Protein AF-A0A6P1W6M2-F1 (afdb_monomer)

Radius of gyration: 17.99 Å; Cα contacts (8 Å, |Δi|>4): 68; chains: 1; bounding box: 33×53×44 Å

pLDDT: mean 83.67, std 13.54, range [36.94, 96.25]

InterPro domains:
  IPR011010 DNA breaking-rejoining enzyme, catalytic core [SSF56349] (13-111)
  IPR013762 Integrase-like, catalytic domain superfamily [G3DSA:1.10.443.10] (6-114)

Organism: NCBI:txid2666025

Structure (mmCIF, N/CA/C/O backbone):
data_AF-A0A6P1W6M2-F1
#
_entry.id   AF-A0A6P1W6M2-F1
#
loop_
_atom_site.group_PDB
_atom_site.id
_atom_site.type_symbol
_atom_site.label_atom_id
_atom_site.label_alt_id
_atom_site.label_comp_id
_atom_site.label_asym_id
_atom_site.label_entity_id
_atom_site.label_seq_id
_atom_site.pdbx_PDB_ins_code
_atom_site.Cartn_x
_atom_site.Cartn_y
_atom_site.Cartn_z
_atom_site.occupancy
_atom_site.B_iso_or_equiv
_atom_site.auth_seq_id
_atom_site.auth_comp_id
_atom_site.auth_asym_id
_atom_site.auth_atom_id
_atom_site.pdbx_PDB_model_num
ATOM 1 N N . MET A 1 1 ? -15.310 -38.891 18.703 1.00 36.94 1 MET A N 1
ATOM 2 C CA . MET A 1 1 ? -15.261 -38.494 17.278 1.00 36.94 1 MET A CA 1
ATOM 3 C C . MET A 1 1 ? -14.622 -37.109 17.212 1.00 36.94 1 MET A C 1
ATOM 5 O O . MET A 1 1 ? -15.254 -36.149 17.627 1.00 36.94 1 MET A O 1
ATOM 9 N N . ARG A 1 2 ? -13.339 -36.996 16.839 1.00 40.66 2 ARG A N 1
ATOM 10 C CA . ARG A 1 2 ? -12.698 -35.682 16.646 1.00 40.66 2 ARG A CA 1
ATOM 11 C C . ARG A 1 2 ? -13.203 -35.124 15.315 1.00 40.66 2 ARG A C 1
ATOM 13 O O . ARG A 1 2 ? -12.923 -35.709 14.274 1.00 40.66 2 ARG A O 1
ATOM 20 N N . SER A 1 3 ? -13.992 -34.053 15.362 1.00 44.72 3 SER A N 1
ATOM 21 C CA . SER A 1 3 ? -14.366 -33.292 14.169 1.00 44.72 3 SER A CA 1
ATOM 22 C C . SER A 1 3 ? -13.103 -32.615 13.646 1.00 44.72 3 SER A C 1
ATOM 24 O O . SER A 1 3 ? -12.631 -31.639 14.225 1.00 44.72 3 SER A O 1
ATOM 26 N N . TYR A 1 4 ? -12.497 -33.181 12.604 1.00 49.75 4 TYR A N 1
ATOM 27 C CA . TYR A 1 4 ? -11.482 -32.471 11.839 1.00 49.75 4 TYR A CA 1
ATOM 28 C C . TYR A 1 4 ? -12.210 -31.343 11.108 1.00 49.75 4 TYR A C 1
ATOM 30 O O . TYR A 1 4 ? -12.967 -31.593 10.169 1.00 49.75 4 TYR A O 1
ATOM 38 N N . GLY A 1 5 ? -12.039 -30.110 11.591 1.00 55.44 5 GLY A N 1
ATOM 39 C CA . GLY A 1 5 ? -12.532 -28.922 10.903 1.00 55.44 5 GLY A CA 1
ATOM 40 C C . GLY A 1 5 ? -12.081 -28.957 9.443 1.00 55.44 5 GLY A C 1
ATOM 41 O O . GLY A 1 5 ? -10.937 -29.314 9.154 1.00 55.44 5 GLY A O 1
ATOM 42 N N . LYS A 1 6 ? -12.998 -28.646 8.519 1.00 48.44 6 LYS A N 1
ATOM 43 C CA . LYS A 1 6 ? -12.694 -28.566 7.084 1.00 48.44 6 LYS A CA 1
ATOM 44 C C . LYS A 1 6 ? -11.423 -27.726 6.884 1.00 48.44 6 LYS A C 1
ATOM 46 O O . LYS A 1 6 ? -11.316 -26.678 7.522 1.00 48.44 6 LYS A O 1
ATOM 51 N N . PRO A 1 7 ? -10.486 -28.129 6.007 1.00 52.25 7 PRO A N 1
ATOM 52 C CA . PRO A 1 7 ? -9.337 -27.293 5.697 1.00 52.25 7 PRO A CA 1
ATOM 53 C C . PRO A 1 7 ? -9.846 -25.984 5.090 1.00 52.25 7 PRO A C 1
ATOM 55 O O . PRO A 1 7 ? -10.351 -25.958 3.967 1.00 52.25 7 PRO A O 1
ATOM 58 N N . VAL A 1 8 ? -9.755 -24.899 5.856 1.00 62.69 8 VAL A N 1
ATOM 59 C CA . VAL A 1 8 ? -10.062 -23.557 5.369 1.00 62.69 8 VAL A CA 1
ATOM 60 C C . VAL A 1 8 ? -8.920 -23.188 4.432 1.00 62.69 8 VAL A C 1
ATOM 62 O O . VAL A 1 8 ? -7.799 -22.941 4.876 1.00 62.69 8 VAL A O 1
ATOM 65 N N . ARG A 1 9 ? -9.167 -23.215 3.117 1.00 64.50 9 ARG A N 1
ATOM 66 C CA . ARG A 1 9 ? -8.220 -22.640 2.159 1.00 64.50 9 ARG A CA 1
ATOM 67 C C . ARG A 1 9 ? -8.162 -21.142 2.436 1.00 64.50 9 ARG A C 1
ATOM 69 O O . ARG A 1 9 ? -9.134 -20.439 2.196 1.00 64.50 9 ARG A O 1
ATOM 76 N N . GLN A 1 10 ? -7.035 -20.686 2.968 1.00 78.19 10 GLN A N 1
ATOM 77 C CA . GLN A 1 10 ? -6.775 -19.274 3.213 1.00 78.19 10 GLN A CA 1
ATOM 78 C C . GLN A 1 10 ? -5.830 -18.748 2.142 1.00 78.19 10 GLN A C 1
ATOM 80 O O . GLN A 1 10 ? -4.739 -19.289 1.942 1.00 78.19 10 GLN A O 1
ATOM 85 N N . TRP A 1 11 ? -6.247 -17.686 1.463 1.00 87.56 11 TRP A N 1
ATOM 86 C CA . TRP A 1 11 ? -5.388 -16.962 0.539 1.00 87.56 11 TRP A CA 1
ATOM 87 C C . TRP A 1 11 ? -4.362 -16.150 1.323 1.00 87.56 11 TRP A C 1
ATOM 89 O O . TRP A 1 11 ? -4.647 -15.648 2.411 1.00 87.56 11 TRP A O 1
ATOM 99 N N . ARG A 1 12 ? -3.144 -16.039 0.791 1.00 89.19 12 ARG A N 1
ATOM 100 C CA . ARG A 1 12 ? -2.047 -15.330 1.454 1.00 89.19 12 ARG A CA 1
ATOM 101 C C . ARG A 1 12 ? -1.327 -14.409 0.488 1.00 89.19 12 ARG A C 1
ATOM 103 O O . ARG A 1 12 ? -1.036 -14.796 -0.639 1.00 89.19 12 ARG A O 1
ATOM 110 N N . PHE A 1 13 ? -0.990 -13.216 0.964 1.00 87.69 13 PHE A N 1
ATOM 111 C CA . PHE A 1 13 ? -0.088 -12.303 0.276 1.00 87.69 13 PHE A CA 1
ATOM 112 C C . PHE A 1 13 ? 1.335 -12.547 0.773 1.00 87.69 13 PHE A C 1
ATOM 114 O O . PHE A 1 13 ? 1.614 -12.341 1.956 1.00 87.69 13 PHE A O 1
ATOM 121 N N . ALA A 1 14 ? 2.214 -13.020 -0.111 1.00 88.88 14 ALA A N 1
ATOM 122 C CA . ALA A 1 14 ? 3.615 -13.294 0.191 1.00 88.88 14 ALA A CA 1
ATOM 123 C C . ALA A 1 14 ? 4.511 -12.162 -0.324 1.00 88.88 14 ALA A C 1
ATOM 125 O O . ALA A 1 14 ? 4.328 -11.684 -1.440 1.00 88.88 14 ALA A O 1
ATOM 126 N N . PHE A 1 15 ? 5.482 -11.736 0.481 1.00 86.12 15 PHE A N 1
ATOM 127 C CA . PHE A 1 15 ? 6.420 -10.679 0.111 1.00 86.12 15 PHE A CA 1
ATOM 128 C C . PHE A 1 15 ? 7.781 -10.864 0.785 1.00 86.12 15 PHE A C 1
ATOM 130 O O . PHE A 1 15 ? 7.886 -11.442 1.869 1.00 86.12 15 PHE A O 1
ATOM 137 N N . ILE A 1 16 ? 8.826 -10.336 0.152 1.00 81.31 16 ILE A N 1
ATOM 138 C CA . ILE A 1 16 ? 10.184 -10.290 0.700 1.00 81.31 16 ILE A CA 1
ATOM 139 C C . ILE A 1 16 ? 10.443 -8.861 1.178 1.00 81.31 16 ILE A C 1
ATOM 141 O O . ILE A 1 16 ? 10.137 -7.898 0.481 1.00 81.31 16 ILE A O 1
ATOM 145 N N . SER A 1 17 ? 10.957 -8.719 2.400 1.00 74.50 17 SER A N 1
ATOM 146 C CA . SER A 1 17 ? 11.380 -7.426 2.943 1.00 74.50 17 SER A CA 1
ATOM 147 C C . SER A 1 17 ? 12.892 -7.306 2.821 1.00 74.50 17 SER A C 1
ATOM 149 O O . SER A 1 17 ? 13.621 -8.088 3.434 1.00 74.50 17 SER A O 1
ATOM 151 N N . ASP A 1 18 ? 13.307 -6.284 2.081 1.00 64.94 18 ASP A N 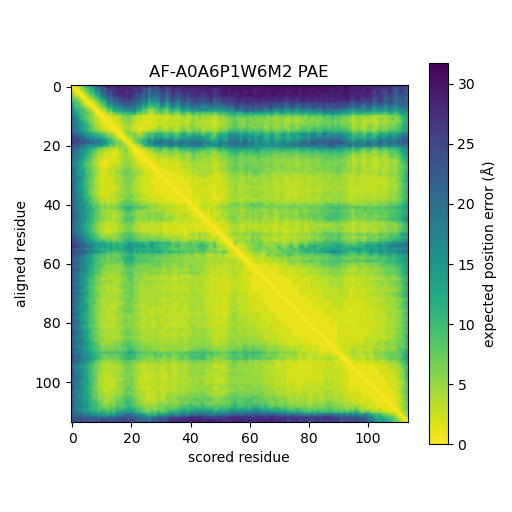1
ATOM 152 C CA . ASP A 1 18 ? 14.616 -5.620 2.054 1.00 64.94 18 ASP A CA 1
ATOM 153 C C . ASP A 1 18 ? 15.547 -5.874 3.256 1.00 64.94 18 ASP A C 1
ATOM 155 O O . ASP A 1 18 ? 16.716 -6.195 3.082 1.00 64.94 18 ASP A O 1
ATOM 159 N N . LYS A 1 19 ? 15.059 -5.754 4.497 1.00 60.06 19 LYS A N 1
ATOM 160 C CA . LYS A 1 19 ? 15.940 -5.769 5.678 1.00 60.06 19 LYS A CA 1
ATOM 161 C C . LYS A 1 19 ? 16.309 -7.143 6.237 1.00 60.06 19 LYS A C 1
ATOM 163 O O . LYS A 1 19 ? 17.153 -7.190 7.130 1.00 60.06 19 LYS A O 1
ATOM 168 N N . LYS A 1 20 ? 15.663 -8.245 5.829 1.00 62.84 20 LYS A N 1
ATOM 169 C CA . LYS A 1 20 ? 15.921 -9.570 6.445 1.00 62.84 20 LYS A CA 1
ATOM 170 C C . LYS A 1 20 ? 15.861 -10.770 5.503 1.00 62.84 20 LYS A C 1
ATOM 172 O O . LYS A 1 20 ? 16.032 -11.874 6.008 1.00 62.84 20 LYS A O 1
ATOM 177 N N . ASP A 1 21 ? 15.560 -10.583 4.218 1.00 66.56 21 ASP A N 1
ATOM 178 C CA . ASP A 1 21 ? 15.444 -11.632 3.181 1.00 66.56 21 ASP A CA 1
ATOM 179 C C . ASP A 1 21 ? 14.556 -12.844 3.544 1.00 66.56 21 ASP A C 1
ATOM 181 O O . ASP A 1 21 ? 14.487 -13.855 2.850 1.00 66.56 21 ASP A O 1
ATOM 185 N N . LYS A 1 22 ? 13.826 -12.750 4.658 1.00 78.44 22 LYS A N 1
ATOM 186 C CA . LYS A 1 22 ? 12.897 -13.770 5.116 1.00 78.44 22 LYS A CA 1
ATOM 187 C C . LYS A 1 22 ? 11.563 -13.517 4.427 1.00 78.44 22 LYS A C 1
ATOM 189 O O . LYS A 1 22 ? 11.010 -12.423 4.612 1.00 78.44 22 LYS A O 1
ATOM 194 N N . PRO A 1 23 ? 11.022 -14.498 3.686 1.00 83.75 23 PRO A N 1
ATOM 195 C CA . PRO A 1 23 ? 9.698 -14.376 3.109 1.00 83.75 23 PRO A CA 1
ATOM 196 C C . PRO A 1 23 ? 8.684 -14.200 4.237 1.00 83.75 23 PRO A C 1
ATOM 198 O O . PRO A 1 23 ? 8.672 -14.935 5.227 1.00 83.75 23 PRO A O 1
ATOM 201 N N . LYS A 1 24 ? 7.842 -13.186 4.095 1.00 85.81 24 LYS A N 1
ATOM 202 C CA . LYS A 1 24 ? 6.714 -12.912 4.978 1.00 85.81 24 LYS A CA 1
ATOM 203 C C . LYS A 1 24 ? 5.441 -13.254 4.230 1.00 85.81 24 LYS A C 1
ATOM 205 O O . LYS A 1 24 ? 5.374 -13.125 3.010 1.00 85.81 24 LYS A O 1
ATOM 210 N N . SER A 1 25 ? 4.422 -13.683 4.962 1.00 87.06 25 SER A N 1
ATOM 211 C CA . SER A 1 25 ? 3.089 -13.843 4.395 1.00 87.06 25 SER A CA 1
ATOM 212 C C . SER A 1 25 ? 2.023 -13.378 5.371 1.00 87.06 25 SER A C 1
ATOM 214 O O . SER A 1 25 ? 2.163 -13.555 6.581 1.00 87.06 25 SER A O 1
ATOM 216 N N . VAL A 1 26 ? 0.961 -12.789 4.834 1.00 85.94 26 VAL A N 1
ATOM 217 C CA . VAL A 1 26 ? -0.217 -12.349 5.586 1.00 85.94 26 VAL A CA 1
ATOM 218 C C . VAL A 1 26 ? -1.462 -12.995 4.989 1.00 85.94 26 VAL A C 1
ATOM 220 O O . VAL A 1 26 ? -1.533 -13.178 3.773 1.00 85.94 26 VAL A O 1
ATOM 223 N N . VAL A 1 27 ? -2.410 -13.395 5.838 1.00 87.19 27 VAL A N 1
ATOM 224 C CA . VAL A 1 27 ? -3.704 -13.933 5.393 1.00 87.19 27 VAL A CA 1
ATOM 225 C C . VAL A 1 27 ? -4.507 -12.816 4.730 1.00 87.19 27 VAL A C 1
ATOM 227 O O . VAL A 1 27 ? -4.517 -11.685 5.210 1.00 87.19 27 VAL A O 1
ATOM 230 N N . LEU A 1 28 ? -5.138 -13.131 3.602 1.00 88.06 28 LEU A N 1
ATOM 231 C CA . LEU A 1 28 ? -6.037 -12.237 2.890 1.00 88.06 28 LEU A CA 1
ATOM 232 C C . LEU A 1 28 ? -7.480 -12.628 3.186 1.00 88.06 28 LEU A C 1
ATOM 234 O O . LEU A 1 28 ? -7.906 -13.736 2.862 1.00 88.06 28 LEU A O 1
ATOM 238 N N . GLU A 1 29 ? -8.224 -11.683 3.747 1.00 87.81 29 GLU A N 1
ATOM 239 C CA . GLU A 1 29 ? -9.675 -11.774 3.870 1.00 87.81 29 GLU A CA 1
ATOM 240 C C . GLU A 1 29 ? -10.350 -11.586 2.504 1.00 87.81 29 GLU A C 1
ATOM 242 O O . GLU A 1 29 ? -9.816 -10.909 1.616 1.00 87.81 29 GLU A O 1
ATOM 247 N N . GLU A 1 30 ? -11.556 -12.133 2.351 1.00 89.56 30 GLU A N 1
ATOM 248 C CA . GLU A 1 30 ? -12.328 -12.094 1.098 1.00 89.56 30 GLU A CA 1
ATOM 249 C C . GLU A 1 30 ? -12.453 -10.694 0.460 1.00 89.56 30 GLU A C 1
ATOM 251 O O . GLU A 1 30 ? -12.253 -10.575 -0.756 1.00 89.56 30 GLU A O 1
ATOM 256 N N . PRO A 1 31 ? -12.695 -9.598 1.217 1.00 90.25 31 PRO A N 1
ATOM 257 C CA . PRO A 1 31 ? -12.751 -8.262 0.625 1.00 90.25 31 PRO A CA 1
ATOM 258 C C . PRO A 1 31 ? -11.425 -7.834 -0.019 1.00 90.25 31 PRO A C 1
ATOM 260 O O . PRO A 1 31 ? -11.417 -7.273 -1.116 1.00 90.25 31 PRO A O 1
ATOM 263 N N . ALA A 1 32 ? -10.296 -8.119 0.637 1.00 90.00 32 ALA A N 1
ATOM 264 C CA . ALA A 1 32 ? -8.972 -7.774 0.128 1.00 90.00 32 ALA A CA 1
ATOM 265 C C . ALA A 1 32 ? -8.609 -8.633 -1.089 1.00 90.00 32 ALA A C 1
ATOM 267 O O . ALA A 1 32 ? -8.134 -8.109 -2.099 1.00 90.00 32 ALA A O 1
ATOM 268 N N . LEU A 1 33 ? -8.892 -9.937 -1.020 1.00 91.38 33 LEU A N 1
ATOM 269 C CA . LEU A 1 33 ? -8.692 -10.864 -2.128 1.00 91.38 33 LEU A CA 1
ATOM 270 C C . LEU A 1 33 ? -9.480 -10.434 -3.369 1.00 91.38 33 LEU A C 1
ATOM 272 O O . LEU A 1 33 ? -8.914 -10.354 -4.456 1.00 91.38 33 LEU A O 1
ATOM 276 N N . SER A 1 34 ? -10.759 -10.098 -3.204 1.00 92.12 34 SER A N 1
ATOM 277 C CA . SER A 1 34 ? -11.633 -9.675 -4.302 1.00 92.12 34 SER A CA 1
ATOM 278 C C . SER A 1 34 ? -11.102 -8.432 -5.027 1.00 92.12 34 SER A C 1
ATOM 280 O O . SER A 1 34 ? -11.167 -8.346 -6.255 1.00 92.12 34 SER A O 1
ATOM 282 N N . ILE A 1 35 ? -10.541 -7.471 -4.285 1.00 92.69 35 ILE A N 1
ATOM 283 C CA . ILE A 1 35 ? -9.910 -6.274 -4.859 1.00 92.69 35 ILE A CA 1
ATOM 284 C C . ILE A 1 35 ? -8.631 -6.648 -5.616 1.00 92.69 35 ILE A C 1
ATOM 286 O O . ILE A 1 35 ? -8.433 -6.192 -6.742 1.00 92.69 35 ILE A O 1
ATOM 290 N N . ILE A 1 36 ? -7.777 -7.488 -5.024 1.00 91.38 36 ILE A N 1
ATOM 291 C CA . ILE A 1 36 ? -6.525 -7.931 -5.649 1.00 91.38 36 ILE A CA 1
ATOM 292 C C . ILE A 1 36 ? -6.809 -8.673 -6.958 1.00 91.38 36 ILE A C 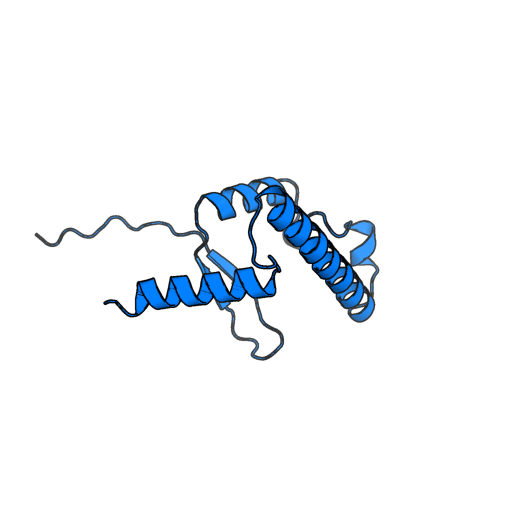1
ATOM 294 O O . ILE A 1 36 ? -6.238 -8.317 -7.986 1.00 91.38 36 ILE A O 1
ATOM 298 N N . LEU A 1 37 ? -7.723 -9.649 -6.946 1.00 91.38 37 LEU A N 1
ATOM 299 C CA . LEU A 1 37 ? -8.067 -10.449 -8.125 1.00 91.38 37 LEU A CA 1
ATOM 300 C C . LEU A 1 37 ? -8.619 -9.586 -9.263 1.00 91.38 37 LEU A C 1
ATOM 302 O O . LEU A 1 37 ? -8.241 -9.783 -10.415 1.00 91.38 37 LEU A O 1
ATOM 306 N N . ARG A 1 38 ? -9.439 -8.573 -8.948 1.00 93.12 38 ARG A N 1
ATOM 307 C CA . ARG A 1 38 ? -9.937 -7.613 -9.944 1.00 93.12 38 ARG A CA 1
ATOM 308 C C . ARG A 1 38 ? -8.803 -6.874 -10.655 1.00 93.12 38 ARG A C 1
ATOM 310 O O . ARG A 1 38 ? -8.902 -6.612 -11.846 1.00 93.12 38 ARG A O 1
ATOM 317 N N . HIS A 1 39 ? -7.749 -6.510 -9.930 1.00 91.06 39 HIS A N 1
ATOM 318 C CA . HIS A 1 39 ? -6.613 -5.790 -10.503 1.00 91.06 39 HIS A CA 1
ATOM 319 C C . HIS A 1 39 ? -5.567 -6.705 -11.151 1.00 91.06 39 HIS A C 1
ATOM 321 O O . HIS A 1 39 ? -4.821 -6.237 -12.009 1.00 91.06 39 HIS A O 1
ATOM 327 N N . ALA A 1 40 ? -5.526 -7.981 -10.765 1.00 90.00 40 ALA A N 1
ATOM 328 C CA . ALA A 1 40 ? -4.588 -8.973 -11.281 1.00 90.00 40 ALA A CA 1
ATOM 329 C C . ALA A 1 40 ? -5.065 -9.684 -12.561 1.00 90.00 40 ALA A C 1
ATOM 331 O O . ALA A 1 40 ? -4.248 -10.326 -13.209 1.00 90.00 40 ALA A O 1
ATOM 332 N N . ALA A 1 41 ? -6.350 -9.576 -12.926 1.00 89.00 41 ALA A N 1
ATOM 333 C CA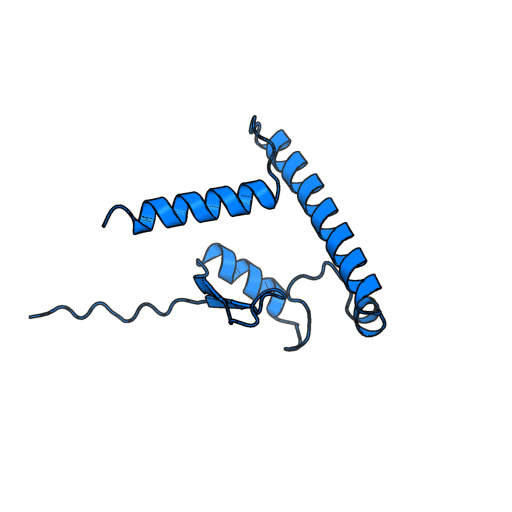 . ALA A 1 41 ? -6.953 -10.331 -14.032 1.00 89.00 41 ALA A CA 1
ATOM 334 C C . ALA A 1 41 ? -6.195 -10.211 -15.371 1.00 89.00 41 ALA A C 1
ATOM 336 O O . ALA A 1 41 ? -6.051 -11.208 -16.070 1.00 89.00 41 ALA A O 1
ATOM 337 N N . ASP A 1 42 ? -5.659 -9.025 -15.677 1.00 87.12 42 ASP A N 1
ATOM 338 C CA . ASP A 1 42 ? -4.957 -8.719 -16.933 1.00 87.12 42 ASP A CA 1
ATOM 339 C C . ASP A 1 42 ? -3.462 -8.393 -16.708 1.00 87.12 42 ASP A C 1
ATOM 341 O O . ASP A 1 42 ? -2.896 -7.512 -17.364 1.00 87.12 42 ASP A O 1
ATOM 345 N N . LYS A 1 43 ? -2.828 -9.010 -15.701 1.00 86.19 43 LYS A N 1
ATOM 346 C CA . LYS A 1 43 ? -1.428 -8.747 -15.320 1.00 86.19 43 LYS A CA 1
ATOM 347 C C . LYS A 1 43 ? -0.535 -9.950 -15.584 1.00 86.19 43 LYS A C 1
ATOM 349 O O . LYS A 1 43 ? -0.887 -11.072 -15.230 1.00 86.19 43 LYS A O 1
ATOM 354 N N . GLU A 1 44 ? 0.658 -9.696 -16.119 1.00 87.50 44 GLU A N 1
ATOM 355 C CA . GLU A 1 44 ? 1.701 -10.717 -16.188 1.00 87.50 44 GLU A CA 1
ATOM 356 C C . GLU A 1 44 ? 2.290 -10.967 -14.788 1.00 87.50 44 GLU A C 1
ATOM 358 O O . GLU A 1 44 ? 2.286 -10.058 -13.950 1.00 87.50 44 GLU A O 1
ATOM 363 N N . PRO A 1 45 ? 2.866 -12.152 -14.515 1.00 85.38 45 PRO A N 1
ATOM 364 C CA . PRO A 1 45 ? 3.409 -12.493 -13.195 1.00 85.38 45 PRO A CA 1
ATOM 365 C C . PRO A 1 45 ? 4.437 -11.500 -12.628 1.00 85.38 45 PRO A C 1
ATOM 367 O O . PRO A 1 45 ? 4.547 -11.360 -11.412 1.00 85.38 45 PRO A O 1
ATOM 370 N N . GLN A 1 46 ? 5.189 -10.813 -13.493 1.00 84.25 46 GLN A N 1
ATOM 371 C CA . GLN A 1 46 ? 6.188 -9.807 -13.105 1.00 84.25 46 GLN A CA 1
ATOM 372 C C . GLN A 1 46 ? 5.645 -8.372 -12.995 1.00 84.25 46 GLN A C 1
ATOM 374 O O . GLN A 1 46 ? 6.409 -7.447 -12.716 1.00 84.25 46 GLN A O 1
ATOM 379 N N . ASP A 1 47 ? 4.357 -8.149 -13.249 1.00 86.00 47 ASP A N 1
ATOM 380 C CA . ASP A 1 47 ? 3.777 -6.813 -13.203 1.00 86.00 47 ASP A CA 1
ATOM 381 C C . ASP A 1 47 ? 3.286 -6.437 -11.805 1.00 86.00 47 ASP A C 1
ATOM 383 O O . ASP A 1 47 ? 2.853 -7.266 -11.003 1.00 86.00 47 ASP A O 1
ATOM 387 N N . PHE A 1 48 ? 3.276 -5.134 -11.521 1.00 87.62 48 PHE A N 1
ATOM 388 C CA . PHE A 1 48 ? 2.599 -4.638 -10.330 1.00 87.62 48 PHE A CA 1
ATOM 389 C C . PHE A 1 48 ? 1.087 -4.882 -10.423 1.00 87.62 48 PHE A C 1
ATOM 391 O O . PHE A 1 48 ? 0.447 -4.554 -11.429 1.00 87.62 48 PHE A O 1
ATOM 398 N N . ILE A 1 49 ? 0.515 -5.379 -9.322 1.00 88.88 49 ILE A N 1
ATOM 399 C CA . ILE A 1 49 ? -0.923 -5.648 -9.179 1.00 88.88 49 ILE A CA 1
ATOM 400 C C . ILE A 1 49 ? -1.720 -4.362 -9.424 1.00 88.88 49 ILE A C 1
ATOM 402 O O . ILE A 1 49 ? -2.596 -4.305 -10.285 1.00 88.88 49 ILE A O 1
ATOM 406 N N . PHE A 1 50 ? -1.397 -3.294 -8.691 1.00 88.38 50 PHE A N 1
ATOM 407 C CA . PHE A 1 50 ? -2.134 -2.040 -8.790 1.00 88.38 50 PHE A CA 1
ATOM 408 C C . PHE A 1 50 ? -1.605 -1.149 -9.923 1.00 88.38 50 PHE A C 1
ATOM 410 O O . PHE A 1 50 ? -0.395 -0.935 -10.032 1.00 88.38 50 PHE A O 1
ATOM 417 N N . PRO A 1 51 ? -2.487 -0.532 -10.727 1.00 84.62 51 PRO A N 1
ATOM 418 C CA . PRO A 1 51 ? -2.104 0.261 -11.895 1.00 84.62 51 PRO A CA 1
ATOM 419 C C . PRO A 1 51 ? -1.649 1.693 -11.543 1.00 84.62 51 PRO A C 1
ATOM 421 O O . PRO A 1 51 ? -1.908 2.632 -12.293 1.00 84.62 51 PRO A O 1
ATOM 424 N N . PHE A 1 52 ? -0.982 1.898 -10.402 1.00 84.19 52 PHE A N 1
ATOM 425 C CA . PHE A 1 52 ? -0.492 3.226 -10.004 1.00 84.19 52 PHE A CA 1
ATOM 426 C C . PHE A 1 52 ? 0.724 3.675 -10.822 1.00 84.19 52 PHE A C 1
ATOM 428 O O . PHE A 1 52 ? 0.916 4.877 -11.035 1.00 84.19 52 PHE A O 1
ATOM 435 N N . LEU A 1 53 ? 1.516 2.709 -11.294 1.00 82.75 53 LEU A N 1
ATOM 436 C CA . LEU A 1 53 ? 2.647 2.890 -12.197 1.00 82.75 53 LEU A CA 1
ATOM 437 C C . LEU A 1 53 ? 2.330 2.168 -13.512 1.00 82.75 53 LEU A C 1
ATOM 439 O O . LEU A 1 53 ? 1.954 0.996 -13.513 1.00 82.75 53 LEU A O 1
ATOM 443 N N . ARG A 1 54 ? 2.441 2.871 -14.643 1.00 76.56 54 ARG A N 1
ATOM 444 C CA . ARG A 1 54 ? 2.231 2.266 -15.968 1.00 76.56 54 ARG A CA 1
ATOM 445 C C . ARG A 1 54 ? 3.429 1.383 -16.321 1.00 76.56 54 ARG A C 1
ATOM 447 O O . ARG A 1 54 ? 4.561 1.796 -16.088 1.00 76.56 54 ARG A O 1
ATOM 454 N N . GLN A 1 55 ? 3.187 0.222 -16.937 1.00 71.12 55 GLN A N 1
ATOM 455 C CA . GLN A 1 55 ? 4.248 -0.738 -17.285 1.00 71.12 55 GLN A CA 1
ATOM 456 C C . GLN A 1 55 ? 5.381 -0.146 -18.110 1.00 71.12 55 GLN A C 1
ATOM 458 O O . GLN A 1 55 ? 6.549 -0.342 -17.789 1.00 71.12 55 GLN A O 1
ATOM 463 N N . ALA A 1 56 ? 5.019 0.623 -19.136 1.00 72.12 56 ALA A N 1
ATOM 464 C CA . ALA A 1 56 ? 5.979 1.295 -19.998 1.00 72.12 56 ALA A CA 1
ATOM 465 C C . ALA A 1 56 ? 6.907 2.249 -19.228 1.00 72.12 56 ALA A C 1
ATOM 467 O O . ALA A 1 56 ? 7.988 2.547 -19.711 1.00 72.12 56 ALA A O 1
ATOM 468 N N . HIS A 1 57 ? 6.492 2.732 -18.052 1.00 76.00 57 HIS A N 1
ATOM 469 C CA . HIS A 1 57 ? 7.272 3.687 -17.273 1.00 76.00 57 HIS A CA 1
ATOM 470 C C . HIS A 1 57 ? 8.240 2.986 -16.315 1.00 76.00 57 HIS A C 1
ATOM 472 O O . HIS A 1 57 ? 9.381 3.410 -16.227 1.00 76.00 57 HIS A O 1
ATOM 478 N N . TYR A 1 58 ? 7.829 1.923 -15.609 1.00 81.56 58 TYR A N 1
ATOM 479 C CA . TYR A 1 58 ? 8.712 1.304 -14.607 1.00 81.56 58 TYR A CA 1
ATOM 480 C C . TYR A 1 58 ? 9.748 0.346 -15.200 1.00 81.56 58 TYR A C 1
ATOM 482 O O . TYR A 1 58 ? 10.799 0.160 -14.602 1.00 81.56 58 TYR A O 1
ATOM 490 N N . LYS A 1 59 ? 9.489 -0.252 -16.372 1.00 83.50 59 LYS A N 1
ATOM 491 C CA . LYS A 1 59 ? 10.435 -1.191 -17.008 1.00 83.50 59 LYS A CA 1
ATOM 492 C C . LYS A 1 59 ? 11.731 -0.515 -17.475 1.00 83.50 59 LYS A C 1
ATOM 494 O O . LYS A 1 59 ? 12.718 -1.202 -17.703 1.00 83.50 59 LYS A O 1
ATOM 499 N N . THR A 1 60 ? 11.723 0.809 -17.619 1.00 87.00 60 THR A N 1
ATOM 500 C CA . THR A 1 60 ? 12.879 1.612 -18.045 1.00 87.00 60 THR A CA 1
ATOM 501 C C . THR A 1 60 ? 13.500 2.424 -16.908 1.00 87.00 60 THR A C 1
ATOM 503 O O . THR A 1 60 ? 14.474 3.128 -17.149 1.00 87.00 60 THR A O 1
ATOM 506 N N . MET A 1 61 ? 12.926 2.379 -15.702 1.00 89.38 61 MET A N 1
ATOM 507 C CA . MET A 1 61 ? 13.415 3.128 -14.543 1.00 89.38 61 MET A CA 1
ATOM 508 C C . MET A 1 61 ? 14.564 2.390 -13.866 1.00 89.38 61 MET A C 1
ATOM 510 O O . MET A 1 61 ? 14.550 1.16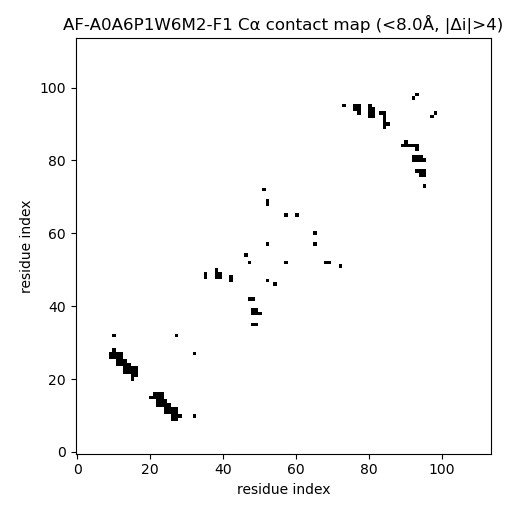6 -13.731 1.00 89.38 61 MET A O 1
ATOM 514 N N . THR A 1 62 ? 15.529 3.154 -13.371 1.00 92.56 62 THR A N 1
ATOM 515 C CA . THR A 1 62 ? 16.473 2.676 -12.361 1.00 92.56 62 THR A CA 1
ATOM 516 C C . THR A 1 62 ? 15.742 2.341 -11.059 1.00 92.56 62 THR A C 1
ATOM 518 O O . THR A 1 62 ? 14.629 2.805 -10.802 1.00 92.56 62 THR A O 1
ATOM 521 N N . GLU A 1 63 ? 16.382 1.561 -10.189 1.00 88.88 63 GLU A N 1
ATOM 522 C CA . GLU A 1 63 ? 15.819 1.219 -8.877 1.00 88.88 63 GLU A CA 1
ATOM 523 C C . GLU A 1 63 ? 15.501 2.467 -8.030 1.00 88.88 63 GLU A C 1
ATOM 525 O O . GLU A 1 63 ? 14.452 2.526 -7.388 1.00 88.88 63 GLU A O 1
ATOM 530 N N . SER A 1 64 ? 16.353 3.499 -8.087 1.00 91.44 64 SER A N 1
ATOM 531 C CA . SER A 1 64 ? 16.119 4.762 -7.373 1.00 91.44 64 SER A CA 1
ATOM 532 C C . SER A 1 64 ? 14.881 5.489 -7.895 1.00 91.44 64 SER A C 1
ATOM 534 O O . SER A 1 64 ? 14.024 5.883 -7.108 1.00 91.44 64 SER A O 1
ATOM 536 N N . GLU A 1 65 ? 14.751 5.634 -9.216 1.00 92.12 65 GLU A N 1
ATOM 537 C CA . GLU A 1 65 ? 13.596 6.303 -9.830 1.00 92.12 65 GLU A CA 1
ATOM 538 C C . GLU A 1 65 ? 12.296 5.551 -9.543 1.00 92.12 65 GLU A C 1
ATOM 540 O O . GLU A 1 65 ? 11.255 6.162 -9.291 1.00 92.12 65 GLU A O 1
ATOM 545 N N . LEU A 1 66 ? 12.357 4.218 -9.547 1.00 90.38 66 LEU A N 1
ATOM 546 C CA . LEU A 1 66 ? 11.225 3.377 -9.193 1.00 90.38 66 LEU A CA 1
ATOM 547 C C . LEU A 1 66 ? 10.819 3.579 -7.728 1.00 90.38 66 LEU A C 1
ATOM 549 O O . LEU A 1 66 ? 9.630 3.734 -7.442 1.00 90.38 66 LEU A O 1
ATOM 553 N N . SER A 1 67 ? 11.789 3.617 -6.812 1.00 89.88 67 SER A N 1
ATOM 554 C CA . SER A 1 67 ? 11.557 3.882 -5.388 1.00 89.88 67 SER A CA 1
ATOM 555 C C . SER A 1 67 ? 10.884 5.242 -5.168 1.00 89.88 67 SER A C 1
ATOM 557 O O . SER A 1 67 ? 9.847 5.326 -4.500 1.00 89.88 67 SER A O 1
ATOM 559 N N . ASP A 1 68 ? 11.386 6.295 -5.817 1.00 91.88 68 ASP A N 1
ATOM 560 C CA . ASP A 1 68 ? 10.810 7.641 -5.738 1.00 91.88 68 ASP A CA 1
ATOM 561 C C . ASP A 1 68 ? 9.389 7.686 -6.311 1.00 91.88 68 ASP A C 1
ATOM 563 O O . ASP A 1 68 ? 8.470 8.250 -5.703 1.00 91.88 68 ASP A O 1
ATOM 567 N N . ALA A 1 69 ? 9.165 7.034 -7.456 1.00 91.31 69 ALA A N 1
ATOM 568 C CA . ALA A 1 69 ? 7.848 6.935 -8.070 1.00 91.31 69 ALA A CA 1
ATOM 569 C C . ALA A 1 69 ? 6.844 6.229 -7.144 1.00 91.31 69 ALA A C 1
ATOM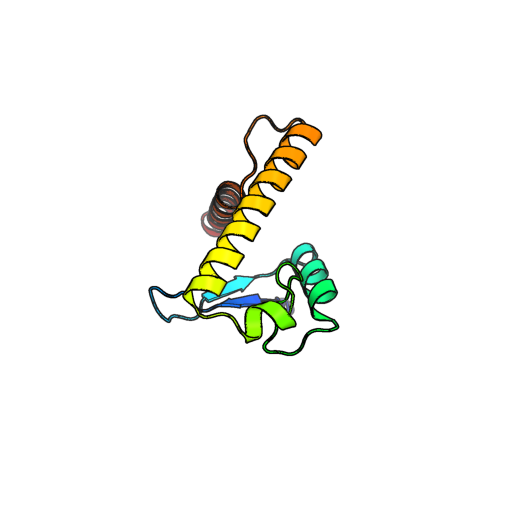 571 O O . ALA A 1 69 ? 5.716 6.708 -6.988 1.00 91.31 69 ALA A O 1
ATOM 572 N N . ILE A 1 70 ? 7.245 5.134 -6.488 1.00 90.69 70 ILE A N 1
ATOM 573 C CA . ILE A 1 70 ? 6.432 4.441 -5.477 1.00 90.69 70 ILE A CA 1
ATOM 574 C C . ILE A 1 70 ? 6.132 5.377 -4.298 1.00 90.69 70 ILE A C 1
ATOM 576 O O . ILE A 1 70 ? 4.970 5.498 -3.899 1.00 90.69 70 ILE A O 1
ATOM 580 N N . GLY A 1 71 ? 7.135 6.096 -3.786 1.00 91.81 71 GLY A N 1
ATOM 581 C CA . GLY A 1 71 ? 6.979 7.060 -2.694 1.00 91.81 71 GLY A CA 1
ATOM 582 C C . GLY A 1 71 ? 5.964 8.164 -3.012 1.00 91.81 71 GLY A C 1
ATOM 583 O O . GLY A 1 71 ? 5.088 8.471 -2.199 1.00 91.81 71 GLY A O 1
ATOM 584 N N . ILE A 1 72 ? 5.991 8.709 -4.232 1.00 92.38 72 ILE A N 1
ATOM 585 C CA . ILE A 1 72 ? 5.007 9.700 -4.699 1.00 92.38 72 ILE A CA 1
ATOM 586 C C . ILE A 1 72 ? 3.586 9.119 -4.681 1.00 92.38 72 ILE A C 1
ATOM 588 O O . ILE A 1 72 ? 2.643 9.805 -4.272 1.00 92.38 72 ILE A O 1
ATOM 592 N N . LYS A 1 73 ? 3.408 7.859 -5.101 1.00 92.44 73 LYS A N 1
ATOM 593 C CA . LYS A 1 73 ? 2.091 7.200 -5.091 1.00 92.44 73 LYS A CA 1
ATOM 594 C C . LYS A 1 73 ? 1.598 6.919 -3.677 1.00 92.44 73 LYS A C 1
ATOM 596 O O . LYS A 1 73 ? 0.428 7.171 -3.407 1.00 92.44 73 LYS A O 1
ATOM 601 N N . ILE A 1 74 ? 2.475 6.497 -2.772 1.00 92.00 74 ILE A N 1
ATOM 602 C CA . ILE A 1 74 ? 2.161 6.336 -1.345 1.00 92.00 74 ILE A CA 1
ATOM 603 C C . ILE A 1 74 ? 1.678 7.662 -0.743 1.00 92.00 74 ILE A C 1
ATOM 605 O O . ILE A 1 74 ? 0.596 7.719 -0.161 1.00 92.00 74 ILE A O 1
ATOM 609 N N . ASN A 1 75 ? 2.405 8.757 -0.982 1.00 92.88 75 ASN A N 1
ATOM 610 C CA . ASN A 1 75 ? 2.012 10.089 -0.512 1.00 92.88 75 ASN A CA 1
ATOM 611 C C . ASN A 1 75 ? 0.665 10.542 -1.092 1.00 92.88 75 ASN A C 1
ATOM 613 O O . ASN A 1 75 ? -0.115 11.230 -0.429 1.00 92.88 75 ASN A O 1
ATOM 617 N N . TYR A 1 76 ? 0.377 10.180 -2.344 1.00 93.62 76 TYR A N 1
ATOM 618 C CA . TYR A 1 76 ? -0.922 10.441 -2.954 1.00 93.62 76 TYR A CA 1
ATOM 619 C C . TYR A 1 76 ? -2.041 9.638 -2.279 1.00 93.62 76 TYR A C 1
ATOM 621 O O . TYR A 1 76 ? -3.089 10.209 -1.978 1.00 93.62 76 TYR A O 1
ATOM 629 N N . ILE A 1 77 ? -1.815 8.354 -1.986 1.00 93.44 77 ILE A N 1
ATOM 630 C CA . ILE A 1 77 ? -2.777 7.508 -1.266 1.00 93.44 77 ILE A CA 1
ATOM 631 C C . ILE A 1 77 ? -3.087 8.104 0.111 1.00 93.44 77 ILE A C 1
ATOM 633 O O . ILE A 1 77 ? -4.259 8.241 0.448 1.00 93.44 77 ILE A O 1
ATOM 637 N N . ASP A 1 78 ? -2.085 8.567 0.862 1.00 94.44 78 ASP A N 1
ATOM 638 C CA . ASP A 1 78 ? -2.312 9.241 2.150 1.00 94.44 78 ASP A CA 1
ATOM 639 C C . ASP A 1 78 ? -3.182 10.501 2.015 1.00 94.44 78 ASP A C 1
ATOM 641 O O . ASP A 1 78 ? -4.044 10.762 2.856 1.00 94.44 78 ASP A O 1
ATOM 645 N N . LYS A 1 79 ? -3.016 11.286 0.941 1.00 94.75 79 LYS A N 1
ATOM 646 C CA . LYS A 1 79 ? -3.899 12.437 0.668 1.00 94.75 79 LYS A CA 1
ATOM 647 C C . LYS A 1 79 ? -5.338 11.997 0.400 1.00 94.75 79 LYS A C 1
ATOM 649 O O . LYS A 1 79 ? -6.265 12.669 0.847 1.00 94.75 79 LYS A O 1
ATOM 654 N N . VAL A 1 80 ? -5.534 10.896 -0.325 1.00 94.56 80 VAL A N 1
ATOM 655 C CA . VAL A 1 80 ? -6.867 10.334 -0.586 1.00 94.56 80 VAL A CA 1
ATOM 656 C C . VAL A 1 80 ? -7.495 9.811 0.707 1.00 94.56 80 VAL A C 1
ATOM 658 O O . VAL A 1 80 ? -8.643 10.141 0.984 1.00 94.56 80 VAL A O 1
ATOM 661 N N . LEU A 1 81 ? -6.744 9.086 1.540 1.00 94.62 81 LEU A N 1
ATOM 662 C CA . LEU A 1 81 ? -7.222 8.581 2.830 1.00 94.62 81 LEU A CA 1
ATOM 663 C C . LEU A 1 81 ? -7.670 9.711 3.762 1.00 94.62 81 LEU A C 1
ATOM 665 O O . LEU A 1 81 ? -8.735 9.617 4.366 1.00 94.62 81 LEU A O 1
ATOM 669 N N . LYS A 1 82 ? -6.928 10.823 3.813 1.00 93.81 82 LYS A N 1
ATOM 670 C CA . LYS A 1 82 ? -7.347 12.015 4.568 1.00 93.81 82 LYS A CA 1
ATOM 671 C C . LYS A 1 82 ? -8.675 12.584 4.070 1.00 93.81 82 LYS A C 1
ATOM 673 O O . LYS A 1 82 ? -9.520 12.934 4.884 1.00 93.81 82 LYS A O 1
ATOM 678 N N . ARG A 1 83 ? -8.895 12.633 2.750 1.00 95.12 83 ARG A N 1
ATOM 679 C CA . ARG A 1 83 ? -10.183 13.072 2.177 1.00 95.12 83 ARG A CA 1
ATOM 680 C C . ARG A 1 83 ? -11.323 12.127 2.547 1.00 95.12 83 ARG A C 1
ATOM 682 O O . ARG A 1 83 ? -12.407 12.603 2.857 1.00 95.12 83 ARG A O 1
ATOM 689 N N . VAL A 1 84 ? -11.073 10.816 2.541 1.00 94.94 84 VAL A N 1
ATOM 690 C CA . VAL A 1 84 ? -12.047 9.813 2.998 1.00 94.94 84 VAL A CA 1
ATOM 691 C C . VAL A 1 84 ? -12.377 10.020 4.477 1.00 94.94 84 VAL A C 1
ATOM 693 O O . VAL A 1 84 ? -13.549 10.018 4.829 1.00 94.94 84 VAL A O 1
ATOM 696 N N . ALA A 1 85 ? -11.375 10.274 5.325 1.00 94.94 85 ALA A N 1
ATOM 697 C CA . ALA A 1 85 ? -11.587 10.571 6.742 1.00 94.94 85 ALA A CA 1
ATOM 698 C C . ALA A 1 85 ? -12.485 11.800 6.936 1.00 94.94 85 ALA A C 1
ATOM 700 O O . ALA A 1 85 ? -13.446 11.734 7.692 1.00 94.94 85 ALA A O 1
ATOM 701 N N . THR A 1 86 ? -12.217 12.888 6.205 1.00 94.94 86 THR A N 1
ATOM 702 C CA . THR A 1 86 ? -13.052 14.097 6.237 1.00 94.94 86 THR A CA 1
ATOM 703 C C . THR A 1 86 ? -14.478 13.818 5.773 1.00 94.94 86 THR A C 1
ATOM 705 O O . THR A 1 86 ? -15.418 14.250 6.426 1.00 94.94 86 THR A O 1
ATOM 708 N N . TYR A 1 87 ? -14.645 13.089 4.667 1.00 96.00 87 TYR A N 1
ATOM 709 C CA . TYR A 1 87 ? -15.963 12.766 4.117 1.00 96.00 87 TYR A CA 1
ATOM 710 C C . TYR A 1 87 ? -16.803 11.896 5.062 1.00 96.00 87 TYR A C 1
ATOM 712 O O . TYR A 1 87 ? -18.014 12.060 5.128 1.00 96.00 87 TYR A O 1
ATOM 720 N N . LEU A 1 88 ? -16.159 10.985 5.793 1.00 96.25 88 LEU A N 1
ATOM 721 C CA . LEU A 1 88 ? -16.804 10.106 6.771 1.00 96.25 88 LEU A CA 1
ATOM 722 C C . LEU A 1 88 ? -16.853 10.704 8.187 1.00 96.25 88 LEU A C 1
ATOM 724 O O . LEU A 1 88 ? -17.182 9.985 9.126 1.00 96.25 88 LEU A O 1
ATOM 728 N N . GLU A 1 89 ? -16.479 11.978 8.351 1.00 96.19 89 GLU A N 1
ATOM 729 C CA . GLU A 1 89 ? -16.441 12.683 9.642 1.00 96.19 89 GLU A CA 1
ATOM 730 C C . GLU A 1 89 ? -15.604 11.963 10.718 1.00 96.19 89 GLU A C 1
ATOM 732 O O . GLU A 1 89 ? -15.860 12.047 11.919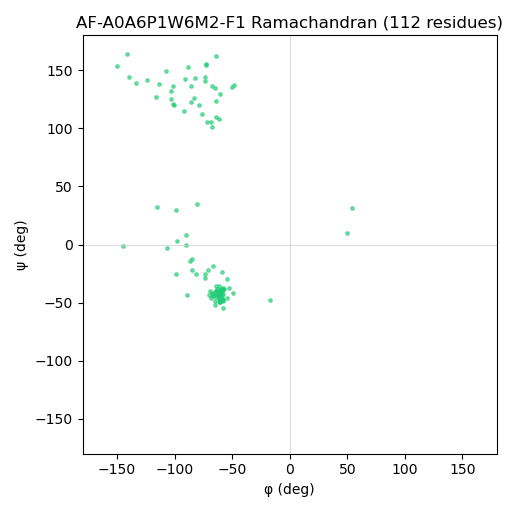 1.00 96.19 89 GLU A O 1
ATOM 737 N N . ILE A 1 90 ? -14.553 11.255 10.294 1.00 94.31 90 ILE A N 1
ATOM 738 C CA . ILE A 1 90 ? -13.638 10.560 11.197 1.00 94.31 90 ILE A CA 1
ATOM 739 C C . ILE A 1 90 ? -12.664 11.596 11.781 1.00 94.31 90 ILE A C 1
ATOM 741 O O . ILE A 1 90 ? -11.891 12.200 11.033 1.00 94.31 90 ILE A O 1
ATOM 745 N N . PRO A 1 91 ? -12.621 11.785 13.114 1.00 89.12 91 PRO A N 1
AT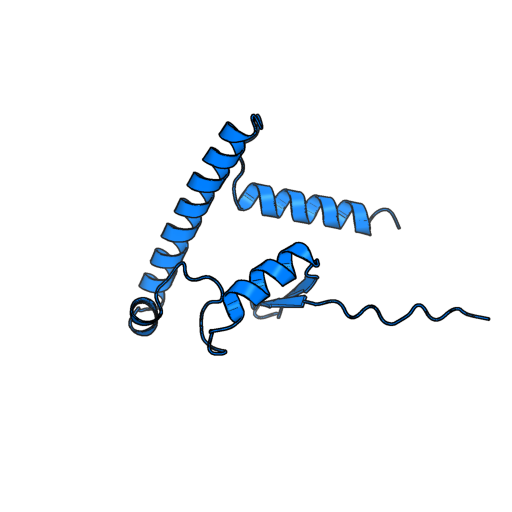OM 746 C CA . PRO A 1 91 ? -11.814 12.837 13.739 1.00 89.12 91 PRO A CA 1
ATOM 747 C C . PRO A 1 91 ? -10.304 12.567 13.670 1.00 89.12 91 PRO A C 1
ATOM 749 O O . PRO A 1 91 ? -9.493 13.483 13.799 1.00 89.12 91 PRO A O 1
ATOM 752 N N . LYS A 1 92 ? -9.904 11.303 13.489 1.00 88.25 92 LYS A N 1
ATOM 753 C CA . LYS A 1 92 ? -8.502 10.899 13.352 1.00 88.25 92 LYS A CA 1
ATOM 754 C C . LYS A 1 92 ? -8.084 10.899 11.882 1.00 88.25 92 LYS A C 1
ATOM 756 O O . LYS A 1 92 ? -8.820 10.451 11.009 1.00 88.25 92 LYS A O 1
ATOM 761 N N . ASN A 1 93 ? -6.846 11.313 11.623 1.00 87.38 93 ASN A N 1
ATOM 762 C CA . ASN A 1 93 ? -6.256 11.215 10.291 1.00 87.38 93 ASN A CA 1
ATOM 763 C C . ASN A 1 93 ? -6.108 9.748 9.866 1.00 87.38 93 ASN A C 1
ATOM 765 O O . ASN A 1 93 ? -5.408 8.980 10.526 1.00 87.38 93 ASN A O 1
ATOM 769 N N . LEU A 1 94 ? -6.693 9.389 8.723 1.00 92.19 94 LEU A N 1
ATOM 770 C CA . LEU A 1 94 ? -6.411 8.119 8.059 1.00 92.19 94 LEU A CA 1
ATOM 771 C C . LEU A 1 94 ? -5.144 8.246 7.204 1.00 92.19 94 LEU A C 1
ATOM 773 O O . LEU A 1 94 ? -5.036 9.131 6.354 1.00 92.19 94 LEU A O 1
ATOM 777 N N . THR A 1 95 ? -4.189 7.349 7.438 1.00 93.38 95 THR A N 1
ATOM 778 C CA . THR A 1 95 ? -2.941 7.194 6.674 1.00 93.38 95 THR A CA 1
ATOM 779 C C . THR A 1 95 ? -2.620 5.709 6.525 1.00 93.38 95 THR A C 1
ATOM 781 O O . THR A 1 95 ? -3.141 4.883 7.280 1.00 93.38 95 THR A O 1
ATOM 784 N N . ILE A 1 96 ? -1.731 5.349 5.597 1.00 91.88 96 ILE A N 1
ATOM 785 C CA . ILE A 1 96 ? -1.246 3.966 5.461 1.00 91.88 96 ILE A CA 1
ATOM 786 C C . ILE A 1 96 ? -0.595 3.493 6.767 1.00 91.88 96 ILE A C 1
ATOM 788 O O . ILE A 1 96 ? -0.787 2.349 7.178 1.00 91.88 96 ILE A O 1
ATOM 792 N N . TYR A 1 97 ? 0.135 4.377 7.452 1.00 91.38 97 TYR A N 1
ATOM 793 C CA . TYR A 1 97 ? 0.725 4.078 8.756 1.00 91.38 97 TYR A CA 1
ATOM 794 C C . TYR A 1 97 ? -0.346 3.725 9.798 1.00 91.38 97 TYR A C 1
ATOM 796 O O . TYR A 1 97 ? -0.243 2.686 10.446 1.00 91.38 97 TYR A O 1
ATOM 804 N N . ALA A 1 98 ? -1.404 4.534 9.913 1.00 91.94 98 ALA A N 1
ATOM 805 C CA . ALA A 1 98 ? -2.502 4.267 10.840 1.00 91.94 98 ALA A CA 1
ATOM 806 C C . ALA A 1 98 ? -3.240 2.959 10.497 1.00 91.94 98 ALA A C 1
ATOM 808 O O . ALA A 1 98 ? -3.529 2.163 11.389 1.00 91.94 98 ALA A O 1
ATOM 809 N N . ALA A 1 99 ? -3.479 2.687 9.209 1.00 91.00 99 ALA A N 1
ATOM 810 C CA . ALA A 1 99 ? -4.081 1.433 8.753 1.00 91.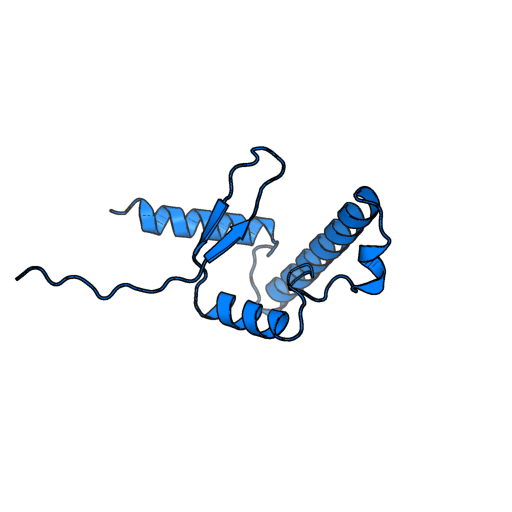00 99 ALA A CA 1
ATOM 811 C C . ALA A 1 99 ? -3.213 0.211 9.108 1.00 91.00 99 ALA A C 1
ATOM 813 O O . ALA A 1 99 ? -3.719 -0.806 9.571 1.00 91.00 99 ALA A O 1
ATOM 814 N N . ARG A 1 100 ? -1.888 0.315 8.952 1.00 90.44 100 ARG A N 1
ATOM 815 C CA . ARG A 1 100 ? -0.957 -0.754 9.339 1.00 90.44 100 ARG A CA 1
ATOM 816 C C . ARG A 1 100 ? -0.935 -0.988 10.851 1.00 90.44 100 ARG A C 1
ATOM 818 O O . ARG A 1 100 ? -0.869 -2.140 11.269 1.00 90.44 100 ARG A O 1
ATOM 825 N N . HIS A 1 101 ? -0.955 0.080 11.649 1.00 92.38 101 HIS A N 1
ATOM 826 C CA . HIS A 1 101 ? -0.965 -0.020 13.110 1.00 92.38 101 HIS A CA 1
ATOM 827 C C . HIS A 1 101 ? -2.240 -0.678 13.619 1.00 92.38 101 HIS A C 1
ATOM 829 O O . HIS A 1 101 ? -2.159 -1.689 14.304 1.00 92.38 101 HIS A O 1
ATOM 835 N N . THR A 1 102 ? -3.395 -0.172 13.191 1.00 91.31 102 THR A N 1
ATOM 836 C CA . THR A 1 102 ? -4.701 -0.744 13.551 1.00 91.31 102 THR A CA 1
ATOM 837 C C . THR A 1 102 ? -4.823 -2.203 13.118 1.00 91.31 102 THR A C 1
ATOM 839 O O . THR A 1 102 ? -5.305 -3.027 13.884 1.00 91.31 102 THR A O 1
ATOM 842 N N . PHE A 1 103 ? -4.319 -2.562 11.934 1.00 89.25 103 PHE A N 1
ATOM 843 C CA . PHE A 1 103 ? -4.265 -3.957 11.495 1.00 89.25 103 PHE A CA 1
ATOM 844 C C . PHE A 1 103 ? -3.428 -4.843 12.431 1.00 89.25 103 PHE A C 1
ATOM 846 O O . PHE A 1 103 ? -3.851 -5.943 12.777 1.00 89.25 103 PHE A O 1
ATOM 853 N N . ALA A 1 104 ? -2.246 -4.378 12.846 1.00 88.56 104 ALA A N 1
ATOM 854 C CA . ALA A 1 104 ? -1.381 -5.124 13.754 1.00 88.56 104 ALA A CA 1
ATOM 855 C C . ALA A 1 104 ? -1.984 -5.252 15.163 1.00 88.56 104 ALA A C 1
ATOM 857 O O . ALA A 1 104 ? -1.921 -6.334 15.738 1.00 88.56 104 ALA A O 1
ATOM 858 N N . GLU A 1 105 ? -2.583 -4.181 15.690 1.00 90.81 105 GLU A N 1
ATOM 859 C CA . GLU A 1 105 ? -3.275 -4.172 16.987 1.00 90.81 105 GLU A CA 1
ATOM 860 C C . GLU A 1 105 ? -4.460 -5.142 16.984 1.00 90.81 105 GLU A C 1
ATOM 862 O O . GLU A 1 105 ? -4.530 -6.017 17.842 1.00 90.81 105 GLU A O 1
ATOM 867 N N . HIS A 1 106 ? -5.322 -5.085 15.965 1.00 88.25 106 HIS A N 1
ATOM 868 C CA . HIS A 1 106 ? -6.441 -6.021 15.839 1.00 88.25 106 HIS A CA 1
ATOM 869 C C . HIS A 1 106 ? -5.983 -7.475 15.717 1.00 88.25 106 HIS A C 1
ATOM 871 O O . HIS A 1 106 ? -6.581 -8.363 16.319 1.00 88.25 106 HIS A O 1
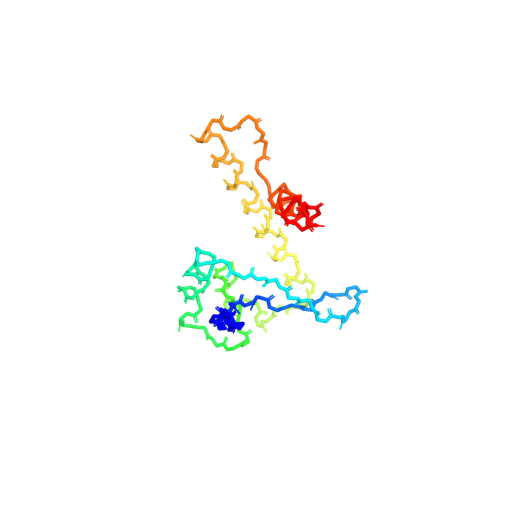ATOM 877 N N . LEU A 1 107 ? -4.922 -7.746 14.950 1.00 84.31 107 LEU A N 1
ATOM 878 C CA . LEU A 1 107 ? -4.364 -9.096 14.882 1.00 84.31 107 LEU A CA 1
ATOM 879 C C . LEU A 1 107 ? -3.839 -9.560 16.239 1.00 84.31 107 LEU A C 1
ATOM 881 O O . LEU A 1 107 ? -4.087 -10.701 16.613 1.00 84.31 107 LEU A O 1
ATOM 885 N N . PHE A 1 108 ? -3.140 -8.689 16.965 1.00 83.94 108 PHE A N 1
ATOM 886 C CA . PHE A 1 108 ? -2.623 -8.988 18.293 1.00 83.94 108 PHE A CA 1
ATOM 887 C C . PHE A 1 108 ? -3.755 -9.331 19.271 1.00 83.94 108 PHE A C 1
ATOM 889 O O . PHE A 1 108 ? -3.711 -10.386 19.901 1.00 83.94 108 PHE A O 1
ATOM 896 N N . GLU A 1 109 ? -4.812 -8.516 19.317 1.00 86.44 109 GLU A N 1
ATOM 897 C CA . GLU A 1 109 ? -6.008 -8.749 20.141 1.00 86.44 109 GLU A CA 1
ATOM 898 C C . GLU A 1 109 ? -6.697 -10.088 19.840 1.00 86.44 109 GLU A C 1
ATOM 900 O O . GLU A 1 109 ? -7.195 -10.753 20.752 1.00 86.44 109 GLU A O 1
ATOM 905 N N . LEU A 1 110 ? -6.720 -10.495 18.565 1.00 79.31 110 LEU A N 1
ATOM 906 C CA . LEU A 1 110 ? -7.286 -11.772 18.126 1.00 79.31 110 LEU A CA 1
ATOM 907 C C . LEU A 1 110 ? -6.407 -12.975 18.498 1.00 79.31 110 LEU A C 1
ATOM 909 O O . LEU A 1 110 ? -6.925 -14.085 18.611 1.00 79.31 110 LEU A O 1
ATOM 913 N N . THR A 1 111 ? -5.095 -12.781 18.663 1.00 75.00 111 THR A N 1
ATOM 914 C CA . THR A 1 111 ? -4.140 -13.863 18.955 1.00 75.00 111 THR A CA 1
ATOM 915 C C . THR A 1 111 ? -3.764 -13.999 20.429 1.00 75.00 111 THR A C 1
ATOM 917 O O . THR A 1 111 ? -3.401 -15.097 20.832 1.00 75.00 111 THR A O 1
ATOM 920 N N . GLU A 1 112 ? -3.849 -12.927 21.227 1.00 60.50 112 GLU A N 1
ATOM 921 C CA . GLU A 1 112 ? -3.464 -12.924 22.653 1.00 60.50 112 GLU A CA 1
ATOM 922 C C . GLU A 1 112 ? -4.643 -13.105 23.630 1.00 60.50 112 GLU A C 1
ATOM 924 O O . GLU A 1 112 ? -4.448 -13.119 24.841 1.00 60.50 112 GLU A O 1
ATOM 929 N N . ASN A 1 113 ? -5.864 -13.307 23.123 1.00 45.59 113 ASN A N 1
ATOM 930 C CA . ASN A 1 113 ? -7.023 -13.759 23.912 1.00 45.59 113 ASN A CA 1
ATOM 931 C C . ASN A 1 113 ? -7.279 -15.278 23.783 1.00 45.59 113 ASN A C 1
ATOM 933 O O . ASN A 1 113 ? -8.426 -15.726 23.873 1.00 45.59 113 ASN A O 1
ATOM 937 N N . VAL A 1 114 ? -6.221 -16.066 23.555 1.00 43.69 114 VAL A N 1
ATOM 938 C CA . VAL A 1 114 ? -6.239 -17.542 23.556 1.00 43.69 114 VAL A CA 1
ATOM 939 C C . VAL A 1 114 ? -5.281 -18.075 24.611 1.00 43.69 114 VAL A C 1
ATOM 941 O O . VAL A 1 114 ? -4.124 -17.605 24.636 1.00 43.69 114 VAL A O 1
#

Mean predicted aligned error: 7.76 Å

Sequence (114 aa):
MRSYGKPVRQWRFAFISDKKDKPKSVVLEEPALSIILRHAADKEPQDFIFPFLRQAHYKTMTESELSDAIGIKINYIDKVLKRVATYLEIPKNLTIYAARHTFAEHLFELTENV

Nearest PDB structures (foldseek):
  7slt-assembly2_B  TM=5.155E-01  e=8.287E+00  Locusta migratoria
  9bgk-assembly1_E  TM=3.744E-01  e=9.470E+00  Vibrio cholerae
  6koi-assembly8_O  TM=2.122E-01  e=3.721E+00  Homo sapiens

Foldseek 3Di:
DDPPPDPDPWDWDWDADPPPRDIDIDTDDPVRVVLQCVQCVPDDPPDDSDVQDPPVGPVPDDPVRNVVSVVVVQVVVQVVQQVVCVVVVPPDRDHPVVVVVVVVVVVCVVVVVD

Secondary structure (DSSP, 8-state):
----------EEEEEE-TTT--EEEEEEPHHHHHHHHHHHTT--TTS-SSTTS-HHHHTT--HHHHHHHHHHHHHHHHHHHHHHHHHTT-SSPP-HHHHHHHHHHHHHHHHS--

Solvent-accessible surface area (backbone atoms only — not comparable to full-atom values): 7075 Å² total; per-residue (Å²): 134,85,81,77,71,76,86,75,86,73,51,65,54,74,48,72,46,93,90,71,77,52,78,43,72,45,81,44,53,69,73,60,44,55,54,49,51,69,48,38,73,89,51,60,96,90,52,74,54,64,80,86,62,55,69,87,59,57,79,76,44,53,72,66,56,44,51,52,54,50,50,54,50,52,58,48,50,33,54,51,36,37,52,51,19,59,75,68,68,44,92,60,83,39,35,69,67,53,53,52,49,52,50,50,51,55,50,46,61,71,60,72,77,109